Protein AF-A0A661QL56-F1 (afdb_monomer_lite)

Secondary structure (DSSP, 8-state):
-HHHHHHHHHHHHHHHHHHHHHHHHHHHHSSS-TT-S-TT-TT--HHHHHHHHHHTTTTS-HHHHHHHHHHHHHHT--B-TTT--BHHHHHHHHHHHHHHHHHHHHHHHHHH-

pLDDT: mean 88.17, std 10.44, range [54.53, 97.5]

Foldseek 3Di:
DVVVVVVVVVVVVVVVVVVLVVVLVCCPPPPDQVLCPDVPPPVDDVVSSVVSCVVQVVVDDSVVSVVVVVVVVVVQQDADPVPRHRPVVVVVVVCVVCVVVVVVVVVCVVVVD

Sequence (113 aa):
MLSFIGRSIVQKTVTLFFVSVVSFLIIHLAPGKPSQVNPLNPKFTPELVERFRKAFHLDEPLYDQYLYFYRDLFTGKIVSWKDNRPVLQKIWERFLNSLPLFIVGTLLTWTLS

Structure (mmCIF, N/CA/C/O backbone):
data_AF-A0A661QL56-F1
#
_entry.id   AF-A0A661QL56-F1
#
loop_
_atom_site.group_PDB
_atom_site.id
_atom_site.type_symbol
_atom_site.label_atom_id
_atom_site.label_alt_id
_atom_site.label_comp_id
_atom_site.label_asym_id
_atom_site.label_entity_id
_atom_site.label_seq_id
_atom_site.pdbx_PDB_ins_code
_atom_site.Cartn_x
_atom_site.Cartn_y
_atom_site.Cartn_z
_atom_site.occupancy
_atom_site.B_iso_or_equiv
_atom_site.auth_seq_id
_atom_site.auth_comp_id
_atom_site.auth_asym_id
_atom_site.auth_atom_id
_atom_site.pdbx_PDB_model_num
ATOM 1 N N . MET A 1 1 ? -19.461 -3.378 22.922 1.00 83.56 1 MET A N 1
ATOM 2 C CA . MET A 1 1 ? -18.077 -3.142 22.439 1.00 83.56 1 MET A CA 1
ATOM 3 C C . MET A 1 1 ? -17.743 -3.948 21.183 1.00 83.56 1 MET A C 1
ATOM 5 O O . MET A 1 1 ? -17.283 -3.344 20.227 1.00 83.56 1 MET A O 1
ATOM 9 N N . LEU A 1 2 ? -18.037 -5.256 21.121 1.00 89.88 2 LEU A N 1
ATOM 10 C CA . LEU A 1 2 ? -17.844 -6.080 19.907 1.00 89.88 2 LEU A CA 1
ATOM 11 C C . LEU A 1 2 ? -18.570 -5.538 18.660 1.00 89.88 2 LEU A C 1
ATOM 13 O O . LEU A 1 2 ? -17.966 -5.449 17.596 1.00 89.88 2 LEU A O 1
ATOM 17 N N . SER A 1 3 ? -19.821 -5.087 18.802 1.00 92.06 3 SER A N 1
ATOM 18 C CA . SER A 1 3 ? -20.580 -4.451 17.710 1.00 92.06 3 SER A CA 1
ATOM 19 C C . SER A 1 3 ? -19.921 -3.168 17.188 1.00 92.06 3 SER A C 1
ATOM 21 O O . SER A 1 3 ? -19.878 -2.928 15.983 1.00 92.06 3 SER A O 1
ATOM 23 N N . PHE A 1 4 ? -19.359 -2.361 18.090 1.00 94.06 4 PHE A N 1
ATOM 24 C CA . PHE A 1 4 ? -18.633 -1.141 17.744 1.00 94.06 4 PHE A CA 1
ATOM 25 C C . PHE A 1 4 ? -17.317 -1.446 17.017 1.00 94.06 4 PHE A C 1
ATOM 27 O O . PHE A 1 4 ? -17.044 -0.848 15.978 1.00 94.06 4 PHE A O 1
ATOM 34 N N . ILE A 1 5 ? -16.533 -2.407 17.518 1.00 95.50 5 ILE A N 1
ATOM 35 C CA . ILE A 1 5 ? -15.277 -2.836 16.884 1.00 95.50 5 ILE A CA 1
ATOM 36 C C . ILE A 1 5 ? -15.556 -3.384 15.482 1.00 95.50 5 ILE A C 1
ATOM 38 O O . ILE A 1 5 ? -14.911 -2.953 14.529 1.00 95.50 5 ILE A O 1
ATOM 42 N N . GLY A 1 6 ? -16.560 -4.255 15.334 1.00 96.88 6 GLY A N 1
ATOM 43 C CA . GLY A 1 6 ? -16.968 -4.792 14.034 1.00 96.88 6 GLY A CA 1
ATOM 44 C C . GLY A 1 6 ? -17.354 -3.688 13.048 1.00 96.88 6 GLY A C 1
ATOM 45 O O . GLY A 1 6 ? -16.821 -3.637 11.941 1.00 96.88 6 GLY A O 1
ATOM 46 N N . ARG A 1 7 ? -18.197 -2.735 13.472 1.00 95.69 7 ARG A N 1
ATOM 47 C CA . ARG A 1 7 ? -18.573 -1.577 12.645 1.00 95.69 7 ARG A CA 1
ATOM 48 C C . ARG A 1 7 ? -17.358 -0.744 12.231 1.00 95.69 7 ARG A C 1
ATOM 50 O O . ARG A 1 7 ? -17.262 -0.352 11.071 1.00 95.69 7 ARG A O 1
ATOM 57 N N . SER A 1 8 ? -16.431 -0.489 13.153 1.00 95.31 8 SER A N 1
ATOM 58 C CA . SER A 1 8 ? -15.228 0.302 12.875 1.00 95.31 8 SER A CA 1
ATOM 59 C C . SER A 1 8 ? -14.287 -0.401 11.895 1.00 95.31 8 SER A C 1
ATOM 61 O O . SER A 1 8 ? -13.771 0.243 10.983 1.00 95.31 8 SER A O 1
ATOM 63 N N . ILE A 1 9 ? -14.091 -1.715 12.038 1.00 96.88 9 ILE A N 1
ATOM 64 C CA . ILE A 1 9 ? -13.276 -2.509 11.109 1.00 96.88 9 ILE A CA 1
ATOM 65 C C . ILE A 1 9 ? -13.885 -2.459 9.709 1.00 96.88 9 ILE A C 1
ATOM 67 O O . ILE A 1 9 ? -13.175 -2.131 8.766 1.00 96.88 9 ILE A O 1
ATOM 71 N N . VAL A 1 10 ? -15.196 -2.690 9.575 1.00 97.25 10 VAL A N 1
ATOM 72 C CA . VAL A 1 10 ? -15.878 -2.626 8.271 1.00 97.25 10 VAL A CA 1
ATOM 73 C C . VAL A 1 10 ? -15.704 -1.249 7.633 1.00 97.25 10 VAL A C 1
ATOM 75 O O . VAL A 1 10 ? -15.300 -1.164 6.477 1.00 97.25 10 VAL A O 1
ATOM 78 N N . GLN A 1 11 ? -15.931 -0.169 8.385 1.00 96.62 11 GLN A N 1
ATOM 79 C CA . GLN A 1 11 ? -15.745 1.194 7.880 1.00 96.62 11 GLN A CA 1
ATOM 80 C C . GLN A 1 11 ? -14.310 1.439 7.400 1.00 96.62 11 GLN A C 1
ATOM 82 O O . GLN A 1 11 ? -14.114 1.931 6.293 1.00 96.62 11 GLN A O 1
ATOM 87 N N . LYS A 1 12 ? -13.302 1.059 8.193 1.00 96.56 12 LYS A N 1
ATOM 88 C CA . LYS A 1 12 ? -11.888 1.227 7.826 1.00 96.56 12 LYS A CA 1
ATOM 89 C C . LYS A 1 12 ? -11.511 0.393 6.604 1.00 96.56 12 LYS A C 1
ATOM 91 O O . LYS A 1 12 ? -10.823 0.904 5.726 1.00 96.56 12 LYS A O 1
ATOM 96 N N . THR A 1 13 ? -11.979 -0.850 6.520 1.00 95.94 13 THR A N 1
ATOM 97 C CA . THR A 1 13 ? -11.736 -1.727 5.369 1.00 95.94 13 THR A CA 1
ATOM 98 C C . THR A 1 13 ? -12.352 -1.153 4.098 1.00 95.94 13 THR A C 1
ATOM 100 O O . THR A 1 13 ? -11.672 -1.090 3.078 1.00 95.94 13 THR A O 1
ATOM 103 N N . VAL A 1 14 ? -13.596 -0.668 4.160 1.00 96.94 14 VAL A N 1
ATOM 104 C CA . VAL A 1 14 ? -14.258 -0.016 3.019 1.00 96.94 14 VAL A CA 1
ATOM 105 C C . VAL A 1 14 ? -13.485 1.231 2.590 1.00 96.94 14 VAL A C 1
ATOM 107 O O . VAL A 1 14 ? -13.185 1.386 1.409 1.00 96.94 14 VAL A O 1
ATOM 110 N N . THR A 1 15 ? -13.083 2.086 3.532 1.00 97.25 15 THR A N 1
ATOM 111 C CA . THR A 1 15 ? -12.270 3.269 3.223 1.00 97.25 15 THR A CA 1
ATOM 112 C C . THR A 1 15 ? -10.948 2.892 2.554 1.00 97.25 15 THR A C 1
ATOM 114 O O . THR A 1 15 ? -10.606 3.463 1.523 1.00 97.25 15 THR A O 1
ATOM 117 N N . LEU A 1 16 ? -10.214 1.914 3.096 1.00 95.50 16 LEU A N 1
ATOM 118 C CA . LEU A 1 16 ? -8.949 1.452 2.515 1.00 95.50 16 LEU A CA 1
ATOM 119 C C . LEU A 1 16 ? -9.139 0.875 1.111 1.00 95.50 16 LEU A C 1
ATOM 121 O O . LEU A 1 16 ? -8.314 1.135 0.236 1.00 95.50 16 LEU A O 1
ATOM 125 N N . PHE A 1 17 ? -10.230 0.143 0.881 1.00 95.75 17 PHE A N 1
ATOM 126 C CA . PHE A 1 17 ? -10.579 -0.358 -0.442 1.00 95.75 17 PHE A CA 1
ATOM 127 C C . PHE A 1 17 ? -10.733 0.795 -1.440 1.00 95.75 17 PHE A C 1
ATOM 129 O O . PHE A 1 17 ? -10.005 0.836 -2.428 1.00 95.75 17 PHE A O 1
AT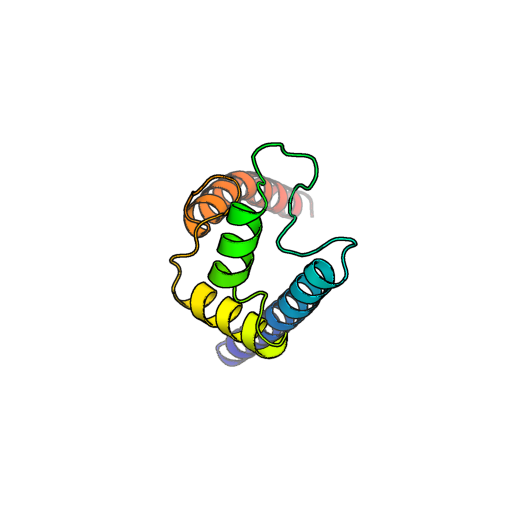OM 136 N N . PHE A 1 18 ? -11.572 1.793 -1.151 1.00 97.00 18 PHE A N 1
ATOM 137 C CA . PHE A 1 18 ? -11.749 2.942 -2.048 1.00 97.00 18 PHE A CA 1
ATOM 138 C C . PHE A 1 18 ? -10.463 3.746 -2.258 1.00 97.00 18 PHE A C 1
ATOM 140 O O . PHE A 1 18 ? -10.141 4.098 -3.391 1.00 97.00 18 PHE A O 1
ATOM 147 N N . VAL A 1 19 ? -9.692 3.996 -1.195 1.00 96.81 19 VAL A N 1
ATOM 148 C CA . VAL A 1 19 ? -8.392 4.679 -1.302 1.00 96.81 19 VAL A CA 1
ATOM 149 C C . VAL A 1 19 ? -7.444 3.910 -2.223 1.00 96.81 19 VAL A C 1
ATOM 151 O O . VAL A 1 19 ? -6.742 4.528 -3.024 1.00 96.81 19 VAL A O 1
ATOM 154 N N . SER A 1 20 ? -7.438 2.576 -2.156 1.00 94.81 20 SER A N 1
ATOM 155 C CA . SER A 1 20 ? -6.611 1.753 -3.040 1.00 94.81 20 SER A CA 1
ATOM 156 C C . SER A 1 20 ? -7.059 1.838 -4.502 1.00 94.81 20 SER A C 1
ATOM 158 O O . SER A 1 20 ? -6.203 1.974 -5.370 1.00 94.81 20 SER A O 1
ATOM 160 N N . VAL A 1 21 ? -8.375 1.822 -4.777 1.00 95.31 21 VAL A N 1
ATOM 161 C CA . VAL A 1 21 ? -8.928 1.953 -6.135 1.00 95.31 21 VAL A CA 1
ATOM 162 C C . VAL A 1 21 ? -8.509 3.296 -6.713 1.00 95.31 21 VAL A C 1
ATOM 164 O O . VAL A 1 21 ? -7.941 3.357 -7.798 1.00 95.31 21 VAL A O 1
ATOM 167 N N . VAL A 1 22 ? -8.732 4.377 -5.964 1.00 96.06 22 VAL A N 1
ATOM 168 C CA . VAL A 1 22 ? -8.371 5.731 -6.394 1.00 96.06 22 VAL A CA 1
ATOM 169 C C . VAL A 1 22 ? -6.866 5.839 -6.638 1.00 96.06 22 VAL A C 1
ATOM 171 O O . VAL A 1 22 ? -6.457 6.328 -7.686 1.00 96.06 22 VAL A O 1
ATOM 174 N N . SER A 1 23 ? -6.035 5.332 -5.725 1.00 93.25 23 SER A N 1
ATOM 175 C CA . SER A 1 23 ? -4.575 5.339 -5.892 1.00 93.25 23 SER A CA 1
ATOM 176 C C . SER A 1 23 ? -4.134 4.546 -7.126 1.00 93.25 23 SER A C 1
ATOM 178 O O . SER A 1 23 ? -3.273 5.003 -7.876 1.00 93.25 23 SER A O 1
ATOM 180 N N . PHE A 1 24 ? -4.744 3.383 -7.365 1.00 92.38 24 PHE A N 1
ATOM 181 C CA . PHE A 1 24 ? -4.473 2.547 -8.530 1.00 92.38 24 PHE A CA 1
ATOM 182 C C . PHE A 1 24 ? -4.841 3.273 -9.828 1.00 92.38 24 PHE A C 1
ATOM 184 O O . PHE A 1 24 ? -4.031 3.327 -10.752 1.00 92.38 24 PHE A O 1
ATOM 191 N N . LEU A 1 25 ? -6.019 3.897 -9.886 1.00 92.69 25 LEU A N 1
ATOM 192 C CA . LEU A 1 25 ? -6.454 4.675 -11.045 1.00 92.69 25 LEU A CA 1
ATOM 193 C C . LEU A 1 25 ? -5.560 5.891 -11.290 1.00 92.69 25 LEU A C 1
ATOM 195 O O . LEU A 1 25 ? -5.203 6.142 -12.435 1.00 92.69 25 LEU A O 1
ATOM 199 N N . ILE A 1 26 ? -5.139 6.610 -10.245 1.00 91.75 26 ILE A N 1
ATOM 200 C CA . ILE A 1 26 ? -4.222 7.754 -10.379 1.00 91.75 26 ILE A CA 1
ATOM 201 C C . ILE A 1 26 ? -2.920 7.332 -11.068 1.00 91.75 26 ILE A C 1
ATOM 203 O O . ILE A 1 26 ? -2.451 8.042 -11.953 1.00 91.75 26 ILE A O 1
ATOM 207 N N . ILE A 1 27 ? -2.356 6.172 -10.715 1.00 87.00 27 ILE A N 1
ATOM 208 C CA . ILE A 1 27 ? -1.134 5.658 -11.354 1.00 87.00 27 ILE A CA 1
ATOM 209 C C . ILE A 1 27 ? -1.357 5.375 -12.849 1.00 87.00 27 ILE A C 1
ATOM 211 O O . ILE A 1 27 ? -0.459 5.620 -13.650 1.00 87.00 27 ILE A O 1
ATOM 215 N N . HIS A 1 28 ? -2.541 4.892 -13.233 1.00 86.88 28 HIS A N 1
ATOM 216 C CA . HIS A 1 28 ? -2.874 4.569 -14.626 1.00 86.88 28 HIS A CA 1
ATOM 217 C C . HIS A 1 28 ? -3.295 5.782 -15.461 1.00 86.88 28 HIS A C 1
ATOM 219 O O . HIS A 1 28 ? -3.134 5.770 -16.678 1.00 86.88 28 HIS A O 1
ATOM 225 N N . LEU A 1 29 ? -3.842 6.814 -14.819 1.00 88.44 29 LEU A N 1
ATOM 226 C CA . LEU A 1 29 ? -4.244 8.070 -15.454 1.00 88.44 29 LEU A CA 1
ATOM 227 C C . LEU A 1 29 ? -3.095 9.080 -15.536 1.00 88.44 29 LEU A C 1
ATOM 229 O O . LEU A 1 29 ? -3.187 10.049 -16.290 1.00 88.44 29 LEU A O 1
ATOM 233 N N . ALA A 1 30 ? -2.031 8.884 -14.753 1.00 84.69 30 ALA A N 1
ATOM 234 C CA . ALA A 1 30 ? -0.847 9.724 -14.814 1.00 84.69 30 ALA A CA 1
ATOM 235 C C . ALA A 1 30 ? -0.241 9.704 -16.233 1.00 84.69 30 ALA A C 1
ATOM 237 O O . ALA A 1 30 ? -0.202 8.653 -16.874 1.00 84.69 30 ALA A O 1
ATOM 238 N N . PRO A 1 31 ? 0.255 10.846 -16.742 1.00 74.75 31 PRO A N 1
ATOM 239 C CA . PRO A 1 31 ? 0.865 10.903 -18.064 1.00 74.75 31 PRO A CA 1
ATOM 240 C C . PRO A 1 31 ? 2.126 10.023 -18.119 1.00 74.75 31 PRO A C 1
ATOM 242 O O . PRO A 1 31 ? 3.067 10.222 -17.353 1.00 74.75 31 PRO A O 1
ATOM 245 N N . GLY A 1 32 ? 2.140 9.058 -19.043 1.00 72.00 32 GLY A N 1
ATOM 246 C CA . GLY A 1 32 ? 3.178 8.027 -19.170 1.00 72.00 32 GLY A CA 1
ATOM 247 C C . GLY A 1 32 ? 2.603 6.616 -19.015 1.00 72.00 32 GLY A C 1
ATOM 248 O O . GLY A 1 32 ? 1.442 6.443 -18.660 1.00 72.00 32 GLY A O 1
ATOM 249 N N . LYS A 1 33 ? 3.391 5.575 -19.312 1.00 73.81 33 LYS A N 1
ATOM 250 C CA . LYS A 1 33 ? 2.984 4.192 -18.995 1.00 73.81 33 LYS A CA 1
ATOM 251 C C . LYS A 1 33 ? 3.417 3.849 -17.565 1.00 73.81 33 LYS A C 1
ATOM 253 O O . LYS A 1 33 ? 4.537 4.210 -17.205 1.00 73.81 33 LYS A O 1
ATOM 258 N N . PRO A 1 34 ? 2.642 3.073 -16.783 1.00 66.25 34 PRO A N 1
ATOM 259 C CA . PRO A 1 34 ? 3.069 2.609 -15.457 1.00 66.25 34 PRO A CA 1
ATOM 260 C C . PRO A 1 34 ? 4.420 1.873 -15.462 1.00 66.25 34 PRO A C 1
ATOM 262 O O . PRO A 1 34 ? 5.142 1.887 -14.473 1.00 66.25 34 PRO A O 1
ATOM 265 N N . SER A 1 35 ? 4.810 1.284 -16.598 1.00 68.88 35 SER A N 1
ATOM 266 C CA . SER A 1 35 ? 6.120 0.653 -16.800 1.00 68.88 35 SER A CA 1
ATOM 267 C C . SER A 1 35 ? 7.290 1.639 -16.957 1.00 68.88 35 SER A C 1
ATOM 269 O O . SER A 1 35 ? 8.446 1.224 -16.923 1.00 68.88 35 SER A O 1
ATOM 271 N N . GLN A 1 36 ? 7.022 2.937 -17.119 1.00 67.31 36 GLN A N 1
ATOM 272 C CA . GLN A 1 36 ? 7.997 3.998 -17.390 1.00 67.31 36 GLN A CA 1
ATOM 273 C C . GLN A 1 36 ? 8.209 4.904 -16.170 1.00 67.31 36 GLN A C 1
ATOM 275 O O . GLN A 1 36 ? 8.311 6.118 -16.307 1.00 67.31 36 GLN A O 1
ATOM 280 N N . VAL A 1 37 ? 8.304 4.325 -14.967 1.00 59.84 37 VAL A N 1
ATOM 281 C CA . VAL A 1 37 ? 8.404 5.054 -13.681 1.00 59.84 37 VAL A CA 1
ATOM 282 C C . VAL A 1 37 ? 9.562 6.076 -13.636 1.00 59.84 37 VAL A C 1
ATOM 284 O O . VAL A 1 37 ? 9.574 6.958 -12.780 1.00 59.84 37 VAL A O 1
ATOM 287 N N . ASN A 1 38 ? 10.528 6.015 -14.564 1.00 62.50 38 ASN A N 1
ATOM 288 C CA . ASN A 1 38 ? 11.468 7.109 -14.816 1.00 62.50 38 ASN A CA 1
ATOM 289 C C . ASN A 1 38 ? 11.984 7.096 -16.277 1.00 62.50 38 ASN A C 1
ATOM 291 O O . ASN A 1 38 ? 13.012 6.467 -16.540 1.00 62.50 38 ASN A O 1
ATOM 295 N N . PRO A 1 39 ? 11.320 7.785 -17.228 1.00 54.62 39 PRO A N 1
ATOM 296 C CA . PRO A 1 39 ? 11.682 7.759 -18.653 1.00 54.62 39 PRO A CA 1
ATOM 297 C C . PRO A 1 39 ? 13.073 8.341 -18.944 1.00 54.62 39 PRO A C 1
ATOM 299 O O . PRO A 1 39 ? 13.658 8.061 -19.983 1.00 54.62 39 PRO A O 1
ATOM 302 N N . LEU A 1 40 ? 13.595 9.160 -18.025 1.00 54.53 40 LEU A N 1
ATOM 303 C CA . LEU A 1 40 ? 14.886 9.841 -18.134 1.00 54.53 40 LEU A CA 1
ATOM 304 C C . LEU A 1 40 ? 16.032 9.050 -17.489 1.00 54.53 40 LEU A C 1
ATOM 306 O O . LEU A 1 40 ? 17.177 9.495 -17.515 1.00 54.53 40 LEU A O 1
ATOM 310 N N . ASN A 1 41 ? 15.751 7.892 -16.885 1.00 63.56 41 ASN A N 1
ATOM 311 C CA . ASN A 1 41 ? 16.784 7.053 -16.298 1.00 63.56 41 ASN A CA 1
ATOM 312 C C . ASN A 1 41 ? 17.387 6.134 -17.380 1.00 63.56 41 ASN A C 1
ATOM 314 O O . ASN A 1 41 ? 16.696 5.224 -17.841 1.00 63.56 41 ASN A O 1
ATOM 318 N N . PRO A 1 42 ? 18.678 6.291 -17.735 1.00 61.16 42 PRO A N 1
ATOM 319 C CA . PRO A 1 42 ? 19.337 5.515 -18.793 1.00 61.16 42 PRO A CA 1
ATOM 320 C C . PRO A 1 42 ? 19.402 4.002 -18.520 1.00 61.16 42 PRO A C 1
ATOM 322 O O . PRO A 1 42 ? 19.780 3.232 -19.396 1.00 61.16 42 PRO A O 1
ATOM 325 N N . LYS A 1 43 ? 19.014 3.549 -17.319 1.00 62.28 43 LYS A N 1
ATOM 326 C CA . LYS A 1 43 ? 18.862 2.126 -16.982 1.00 62.28 43 LYS A CA 1
ATOM 327 C C . LYS A 1 43 ? 17.589 1.485 -17.546 1.00 62.28 43 LYS A C 1
ATOM 329 O O . LYS A 1 43 ? 17.483 0.264 -17.517 1.00 62.28 43 LYS A O 1
ATOM 334 N N . PHE A 1 44 ? 16.621 2.264 -18.030 1.00 67.50 44 PHE A N 1
ATOM 335 C CA . PHE A 1 44 ? 15.395 1.736 -18.632 1.00 67.50 44 PHE A CA 1
ATOM 336 C C . PHE A 1 44 ? 15.597 1.444 -20.120 1.00 67.50 44 PHE A C 1
ATOM 338 O O . PHE A 1 44 ? 15.173 2.208 -20.985 1.00 67.50 44 PHE A O 1
ATOM 345 N N . THR A 1 45 ? 16.244 0.317 -20.423 1.00 77.88 45 THR A N 1
ATOM 346 C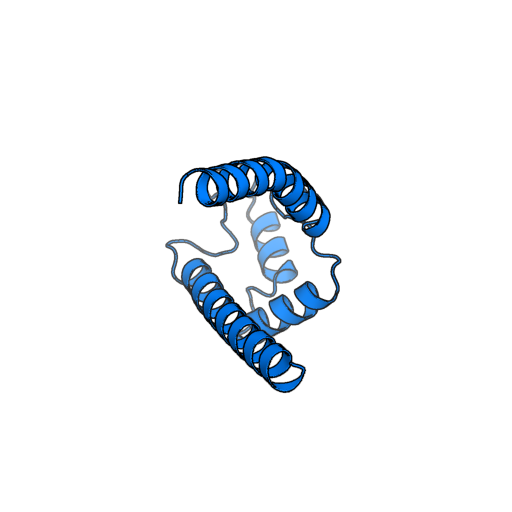 CA . THR A 1 45 ? 16.278 -0.194 -21.799 1.00 77.88 45 THR A CA 1
ATOM 347 C C . THR A 1 45 ? 14.894 -0.711 -22.211 1.00 77.88 45 THR A C 1
ATOM 349 O O . THR A 1 45 ? 14.096 -1.104 -21.348 1.00 77.88 45 THR A O 1
ATOM 352 N N . PRO A 1 46 ? 14.580 -0.757 -23.517 1.00 80.94 46 PRO A N 1
ATOM 353 C CA . PRO A 1 46 ? 13.332 -1.336 -24.005 1.00 80.94 46 PRO A CA 1
ATOM 354 C C . PRO A 1 46 ? 13.097 -2.774 -23.518 1.00 80.94 46 PRO A C 1
ATOM 356 O O . PRO A 1 46 ? 11.963 -3.121 -23.185 1.00 80.94 46 PRO A O 1
ATOM 359 N N . GLU A 1 47 ? 14.149 -3.599 -23.393 1.00 82.75 47 GLU A N 1
ATOM 360 C CA . GLU A 1 47 ? 13.988 -4.964 -22.872 1.00 82.75 47 GLU A CA 1
ATOM 361 C C . GLU A 1 47 ? 13.572 -4.970 -21.400 1.00 82.75 47 GLU A C 1
ATOM 363 O O . GLU A 1 47 ? 12.768 -5.807 -20.981 1.00 82.75 47 GLU A O 1
ATOM 368 N N . LEU A 1 48 ? 14.104 -4.040 -20.602 1.00 78.62 48 LEU A N 1
ATOM 369 C CA . LEU A 1 48 ? 13.767 -3.938 -19.190 1.00 78.62 48 LEU A CA 1
ATOM 370 C C . LEU A 1 48 ? 12.313 -3.480 -18.998 1.00 78.62 48 LEU A C 1
ATOM 372 O O . LEU A 1 48 ? 11.608 -4.025 -18.149 1.00 78.62 48 LEU A O 1
ATOM 376 N N . VAL A 1 49 ? 11.838 -2.542 -19.825 1.00 81.56 49 VAL A N 1
ATOM 377 C CA . VAL A 1 49 ? 10.433 -2.098 -19.832 1.00 81.56 49 VAL A CA 1
ATOM 378 C C . VAL A 1 49 ? 9.490 -3.259 -20.141 1.00 81.56 49 VAL A C 1
ATOM 380 O O . VAL A 1 49 ? 8.475 -3.411 -19.463 1.00 81.56 49 VAL A O 1
ATOM 383 N N . GLU A 1 50 ? 9.819 -4.104 -21.119 1.00 84.56 50 GLU A N 1
ATOM 384 C CA . GLU A 1 50 ? 8.968 -5.240 -21.488 1.00 84.56 50 GLU A CA 1
ATOM 385 C C . GLU A 1 50 ? 8.968 -6.336 -20.414 1.00 84.56 50 GLU A C 1
ATOM 387 O O . GLU A 1 50 ? 7.919 -6.901 -20.096 1.00 84.56 50 GLU A O 1
ATOM 392 N N . ARG A 1 51 ? 10.122 -6.589 -19.780 1.00 83.69 51 ARG A N 1
ATOM 393 C CA . ARG A 1 51 ? 10.191 -7.459 -18.597 1.00 83.69 51 ARG A CA 1
ATOM 394 C C . ARG A 1 51 ? 9.318 -6.931 -17.463 1.00 83.69 51 ARG A C 1
ATOM 396 O O . ARG A 1 51 ? 8.613 -7.721 -16.846 1.00 83.69 51 ARG A O 1
ATOM 403 N N . PHE A 1 52 ? 9.322 -5.621 -17.213 1.00 80.38 52 PHE A N 1
ATOM 404 C CA . PHE A 1 52 ? 8.452 -5.018 -16.201 1.00 80.38 52 PHE A CA 1
ATOM 405 C C . PHE A 1 52 ? 6.980 -5.110 -16.567 1.00 80.38 52 PHE A C 1
ATOM 407 O O . PHE A 1 52 ? 6.169 -5.431 -15.703 1.00 80.38 52 PHE A O 1
ATOM 414 N N . ARG A 1 53 ? 6.639 -4.868 -17.835 1.00 85.31 53 ARG A N 1
ATOM 415 C CA . ARG A 1 53 ? 5.262 -4.967 -18.316 1.00 85.31 53 ARG A CA 1
ATOM 416 C C . ARG A 1 53 ? 4.673 -6.334 -17.979 1.00 85.31 53 ARG A C 1
ATOM 418 O O . ARG A 1 53 ? 3.618 -6.387 -17.364 1.00 85.31 53 ARG A O 1
ATOM 425 N N . LYS A 1 54 ? 5.416 -7.404 -18.270 1.00 87.62 54 LYS A N 1
ATOM 426 C CA . LYS A 1 54 ? 5.010 -8.780 -17.958 1.00 87.62 54 LYS A CA 1
ATOM 427 C C . LYS A 1 54 ? 5.055 -9.102 -16.463 1.00 87.62 54 LYS A C 1
ATOM 429 O O . LYS A 1 54 ? 4.150 -9.743 -15.952 1.00 87.62 54 LYS A O 1
ATOM 434 N N . ALA A 1 55 ? 6.092 -8.661 -15.748 1.00 83.75 55 ALA A N 1
ATOM 435 C CA . ALA A 1 55 ? 6.252 -8.969 -14.323 1.00 83.75 55 ALA A CA 1
ATOM 436 C C . ALA A 1 55 ? 5.160 -8.343 -13.438 1.00 83.75 55 ALA A C 1
ATOM 438 O O . ALA A 1 55 ? 4.851 -8.888 -12.384 1.00 83.75 55 ALA A O 1
ATOM 439 N N . PHE A 1 56 ? 4.593 -7.210 -13.857 1.00 84.56 56 PHE A N 1
ATOM 440 C CA . PHE A 1 56 ? 3.517 -6.513 -13.149 1.00 84.56 56 PHE A CA 1
ATOM 441 C C . PHE A 1 56 ? 2.141 -6.697 -13.808 1.00 84.56 56 PHE A C 1
ATOM 443 O O . PHE A 1 56 ? 1.213 -5.974 -13.457 1.00 84.56 56 PHE A O 1
ATOM 450 N N . HIS A 1 57 ? 2.002 -7.639 -14.751 1.00 90.06 57 HIS A N 1
ATOM 451 C CA . HIS A 1 57 ? 0.751 -7.914 -15.473 1.00 90.06 57 HIS A CA 1
ATOM 452 C C . HIS A 1 57 ? 0.157 -6.688 -16.192 1.00 90.06 57 HIS A C 1
ATOM 454 O O . HIS A 1 57 ? -1.043 -6.613 -16.437 1.00 90.06 57 HIS A O 1
ATOM 460 N N . LEU A 1 58 ? 0.987 -5.704 -16.556 1.00 88.69 58 LEU A N 1
ATOM 461 C CA . LEU A 1 58 ? 0.551 -4.446 -17.181 1.00 88.69 58 LEU A CA 1
ATOM 462 C C . LEU A 1 58 ? 0.027 -4.639 -18.616 1.00 88.69 58 LEU A C 1
ATOM 464 O O . LEU A 1 58 ? -0.356 -3.675 -19.279 1.00 88.69 58 LEU A O 1
ATOM 468 N N . ASP A 1 59 ? 0.088 -5.866 -19.128 1.00 90.56 59 ASP A N 1
ATOM 469 C CA . ASP A 1 59 ? -0.468 -6.317 -20.395 1.00 90.56 59 ASP A CA 1
ATOM 470 C C . ASP A 1 59 ? -1.895 -6.868 -20.294 1.00 90.56 59 ASP A C 1
ATOM 472 O O . ASP A 1 59 ? -2.557 -7.009 -21.322 1.00 90.56 59 ASP A O 1
ATOM 476 N N . GLU A 1 60 ? -2.378 -7.122 -19.079 1.00 92.75 60 GLU A N 1
ATOM 477 C CA . GLU A 1 60 ? -3.720 -7.632 -18.804 1.00 92.75 60 GLU A CA 1
ATOM 478 C C . GLU A 1 60 ? -4.739 -6.489 -18.604 1.00 92.75 60 GLU A C 1
ATOM 480 O O . GLU A 1 60 ? -4.357 -5.329 -18.411 1.00 92.75 60 GLU A O 1
ATOM 485 N N . PRO A 1 61 ? -6.054 -6.761 -18.654 1.00 94.56 61 PRO A N 1
ATOM 486 C CA . PRO A 1 61 ? -7.079 -5.772 -18.329 1.00 94.56 61 PRO A CA 1
ATOM 487 C C . PRO A 1 61 ? -6.917 -5.171 -16.921 1.00 94.56 61 PRO A C 1
ATOM 489 O O . PRO A 1 61 ? -6.463 -5.830 -15.989 1.00 94.56 61 PRO A O 1
ATOM 492 N N . LEU A 1 62 ? -7.347 -3.915 -16.731 1.00 92.19 62 LEU A N 1
ATOM 493 C CA . LEU A 1 62 ? -7.157 -3.187 -15.462 1.00 92.19 62 LEU A CA 1
ATOM 494 C C . LEU A 1 62 ? -7.750 -3.900 -14.239 1.00 92.19 62 LEU A C 1
ATOM 496 O O . LEU A 1 62 ? -7.208 -3.788 -13.140 1.00 92.19 62 LEU A O 1
ATOM 500 N N . TYR A 1 63 ? -8.864 -4.612 -14.412 1.00 93.31 63 TYR A N 1
ATOM 501 C CA . TYR A 1 63 ? -9.489 -5.345 -13.315 1.00 93.31 63 TYR A CA 1
ATOM 502 C C . TYR A 1 63 ? -8.633 -6.547 -12.882 1.00 93.31 63 TYR A C 1
ATOM 504 O O . TYR A 1 63 ? -8.471 -6.754 -11.682 1.00 93.31 63 TYR A O 1
ATOM 512 N N . ASP A 1 64 ? -8.013 -7.269 -13.822 1.00 95.62 64 ASP A N 1
ATOM 513 C CA . ASP A 1 64 ? -7.105 -8.385 -13.527 1.00 95.62 64 ASP A CA 1
ATOM 514 C C . ASP A 1 64 ? -5.839 -7.883 -12.825 1.00 95.62 64 ASP A C 1
ATOM 516 O O . ASP A 1 64 ? -5.449 -8.406 -11.780 1.00 95.62 64 ASP A O 1
ATOM 520 N N . GLN A 1 65 ? -5.266 -6.777 -13.309 1.00 94.00 65 GLN A N 1
ATOM 521 C CA . GLN A 1 65 ? -4.134 -6.106 -12.659 1.00 94.00 65 GLN A CA 1
ATOM 522 C C . GLN A 1 65 ? -4.424 -5.746 -11.196 1.00 94.00 65 GLN A C 1
ATOM 524 O O . GLN A 1 65 ? -3.592 -5.963 -10.310 1.00 94.00 65 GLN A O 1
ATOM 529 N N . TYR A 1 66 ? -5.616 -5.213 -10.924 1.00 94.44 66 TYR A N 1
ATOM 530 C CA . TYR A 1 66 ? -6.031 -4.858 -9.571 1.00 94.44 66 TYR A CA 1
ATOM 531 C C . TYR A 1 66 ? -6.225 -6.096 -8.678 1.00 94.44 66 TYR A C 1
ATOM 533 O O . TYR A 1 66 ? -5.853 -6.076 -7.501 1.00 94.44 66 TYR A O 1
ATOM 541 N N . LEU A 1 67 ? -6.739 -7.201 -9.232 1.00 94.75 67 LEU A N 1
ATOM 542 C CA . LEU A 1 67 ? -6.848 -8.474 -8.517 1.00 94.75 67 LEU A CA 1
ATOM 543 C C . LEU A 1 67 ? -5.472 -9.049 -8.161 1.00 94.75 67 LEU A C 1
ATOM 545 O O . LEU A 1 67 ? -5.277 -9.471 -7.018 1.00 94.75 67 LEU A O 1
ATOM 549 N N . TYR A 1 68 ? -4.502 -9.023 -9.080 1.00 93.38 68 TYR A N 1
ATOM 550 C CA . TYR A 1 68 ? -3.134 -9.450 -8.773 1.00 93.38 68 TYR A CA 1
ATOM 551 C C . TYR A 1 68 ? -2.477 -8.574 -7.717 1.00 93.38 68 TYR A C 1
ATOM 553 O O . TYR A 1 68 ? -1.861 -9.106 -6.795 1.00 93.38 68 TYR A O 1
ATOM 561 N N . PHE A 1 69 ? -2.668 -7.253 -7.788 1.00 91.69 69 PHE A N 1
ATOM 562 C CA . PHE A 1 69 ? -2.187 -6.338 -6.755 1.00 91.69 69 PHE A CA 1
ATOM 563 C C . PHE A 1 69 ? -2.690 -6.749 -5.365 1.00 91.69 69 PHE A C 1
ATOM 565 O O . PHE A 1 69 ? -1.900 -6.844 -4.426 1.00 91.69 69 PHE A O 1
ATOM 572 N N . TYR A 1 70 ? -3.984 -7.053 -5.230 1.00 93.12 70 TYR A N 1
ATOM 573 C CA . TYR A 1 70 ? -4.554 -7.509 -3.963 1.00 93.12 70 TYR A CA 1
ATOM 574 C C . TYR A 1 70 ? -4.072 -8.895 -3.542 1.00 93.12 70 TYR A C 1
ATOM 576 O O . TYR A 1 70 ? -3.737 -9.091 -2.373 1.00 93.12 70 TYR A O 1
ATOM 584 N N . ARG A 1 71 ? -4.006 -9.852 -4.476 1.00 93.12 71 ARG A N 1
ATOM 585 C CA . ARG A 1 71 ? -3.453 -11.190 -4.225 1.00 93.12 71 ARG A CA 1
ATOM 586 C C . ARG A 1 71 ? -2.058 -11.073 -3.619 1.00 93.12 71 ARG A C 1
ATOM 588 O O . ARG A 1 71 ? -1.802 -11.635 -2.557 1.00 93.12 71 ARG A O 1
ATOM 595 N N . ASP A 1 72 ? -1.189 -10.304 -4.265 1.00 90.31 72 ASP A N 1
ATOM 596 C CA . ASP A 1 72 ? 0.205 -10.140 -3.870 1.00 90.31 72 ASP A CA 1
ATOM 597 C C . ASP A 1 72 ? 0.320 -9.346 -2.560 1.00 90.31 72 ASP A C 1
ATOM 599 O O . ASP A 1 72 ? 1.129 -9.699 -1.698 1.00 90.31 72 ASP A O 1
ATOM 603 N N . LEU A 1 73 ? -0.548 -8.350 -2.346 1.00 90.69 73 LEU A N 1
ATOM 604 C CA . LEU A 1 73 ? -0.662 -7.617 -1.084 1.00 90.69 73 LEU A CA 1
ATOM 605 C C . LEU A 1 73 ? -0.932 -8.550 0.100 1.00 90.69 73 LEU A C 1
ATOM 607 O O . LEU A 1 73 ? -0.248 -8.460 1.122 1.00 90.69 73 LEU A O 1
ATOM 611 N N . PHE A 1 74 ? -1.869 -9.485 -0.052 1.00 91.94 74 PHE A N 1
ATOM 612 C CA . PHE A 1 74 ? -2.204 -10.442 1.002 1.00 91.94 74 PHE A CA 1
ATOM 613 C C . PHE A 1 74 ? -1.133 -11.515 1.234 1.00 91.94 74 PHE A C 1
ATOM 615 O O . PHE A 1 74 ? -1.121 -12.123 2.302 1.00 91.94 74 PHE A O 1
ATOM 622 N N . THR A 1 75 ? -0.185 -11.719 0.309 1.00 90.81 75 THR A N 1
ATOM 623 C CA . THR A 1 75 ? 0.962 -12.611 0.572 1.00 90.81 75 THR A CA 1
ATOM 624 C C . THR A 1 75 ? 1.935 -12.043 1.605 1.00 90.81 75 THR A C 1
ATOM 626 O O . THR A 1 75 ? 2.717 -12.795 2.188 1.00 90.81 75 THR A O 1
ATOM 629 N N . GLY A 1 76 ? 1.947 -10.718 1.798 1.00 86.25 76 GLY A N 1
ATOM 630 C CA . GLY A 1 76 ? 2.889 -10.024 2.679 1.00 86.25 76 GLY A CA 1
ATOM 631 C C . GLY A 1 76 ? 4.348 -10.029 2.199 1.00 86.25 76 GLY A C 1
ATOM 632 O O . GLY A 1 76 ? 5.217 -9.510 2.899 1.00 86.25 76 GLY A O 1
ATOM 633 N N . LYS A 1 77 ? 4.643 -10.577 1.012 1.00 86.94 77 LYS A N 1
ATOM 634 C CA . LYS A 1 77 ? 6.009 -10.732 0.470 1.00 86.94 77 LYS A CA 1
ATOM 635 C C . LYS A 1 77 ? 6.370 -9.679 -0.584 1.00 86.94 77 LYS A C 1
ATOM 637 O O . LYS A 1 77 ? 7.271 -9.890 -1.391 1.00 86.94 77 LYS A O 1
ATOM 642 N N . ILE A 1 78 ? 5.678 -8.539 -0.579 1.00 89.88 78 ILE A N 1
ATOM 643 C CA . ILE A 1 78 ? 5.883 -7.471 -1.563 1.00 89.88 78 ILE A CA 1
ATOM 644 C C . ILE A 1 78 ? 7.262 -6.837 -1.368 1.00 89.88 78 ILE A C 1
ATOM 646 O O . ILE A 1 78 ? 7.650 -6.469 -0.253 1.00 89.88 78 ILE A O 1
ATOM 650 N N . VAL A 1 79 ? 7.970 -6.642 -2.474 1.00 88.25 79 VAL A N 1
ATOM 651 C CA . VAL A 1 79 ? 9.265 -5.964 -2.520 1.00 88.25 79 VAL A CA 1
ATOM 652 C C . VAL A 1 79 ? 9.104 -4.628 -3.236 1.00 88.25 79 VAL A C 1
ATOM 654 O O . VAL A 1 79 ? 8.416 -4.514 -4.247 1.00 88.25 79 VAL A O 1
ATOM 657 N N . SER A 1 80 ? 9.717 -3.581 -2.691 1.00 84.69 80 SER A N 1
ATOM 658 C CA . SER A 1 80 ? 9.689 -2.258 -3.294 1.00 84.69 80 SER A CA 1
ATOM 659 C C . SER A 1 80 ? 10.568 -2.239 -4.537 1.00 84.69 80 SER A C 1
ATOM 661 O O . SER A 1 80 ? 11.765 -2.484 -4.463 1.00 84.69 80 SER A O 1
ATOM 663 N N . TRP A 1 81 ? 9.983 -1.871 -5.672 1.00 75.88 81 TRP A N 1
ATOM 664 C CA . TRP A 1 81 ? 10.701 -1.791 -6.943 1.00 75.88 81 TRP A CA 1
ATOM 665 C C . TRP A 1 81 ? 11.882 -0.800 -6.930 1.00 75.88 81 TRP A C 1
ATOM 667 O O . TRP A 1 81 ? 12.900 -1.030 -7.575 1.00 75.88 81 TRP A O 1
ATOM 677 N N . LYS A 1 82 ? 11.770 0.302 -6.176 1.00 77.12 82 LYS A N 1
ATOM 678 C CA . LYS A 1 82 ? 12.775 1.377 -6.180 1.00 77.12 82 LYS A CA 1
ATOM 679 C C . LYS A 1 82 ? 14.114 0.952 -5.567 1.00 77.12 82 LYS A C 1
ATOM 681 O O . LYS A 1 82 ? 15.158 1.412 -6.015 1.00 77.12 82 LYS A O 1
ATOM 686 N N . ASP A 1 83 ? 14.077 0.149 -4.510 1.00 84.00 83 ASP A N 1
ATOM 687 C CA . ASP A 1 83 ? 15.244 -0.181 -3.684 1.00 84.00 83 ASP A CA 1
ATOM 688 C C . ASP A 1 83 ? 15.357 -1.673 -3.330 1.00 84.00 83 ASP A C 1
ATOM 690 O O . ASP A 1 83 ? 16.229 -2.043 -2.553 1.00 84.00 83 ASP A O 1
ATOM 694 N N . ASN A 1 84 ? 14.512 -2.536 -3.903 1.00 85.25 84 ASN A N 1
ATOM 695 C CA . ASN A 1 84 ? 14.494 -3.988 -3.688 1.00 85.25 84 ASN A CA 1
ATOM 696 C C . ASN A 1 84 ? 14.404 -4.420 -2.214 1.00 85.25 84 ASN A C 1
ATOM 698 O O . ASN A 1 84 ? 14.890 -5.483 -1.831 1.00 85.25 84 ASN A O 1
ATOM 702 N N . ARG A 1 85 ? 13.748 -3.617 -1.369 1.00 91.25 85 ARG A N 1
ATOM 703 C CA . ARG A 1 85 ? 13.538 -3.938 0.052 1.00 91.25 85 ARG A CA 1
ATOM 704 C C . ARG A 1 85 ? 12.109 -4.416 0.331 1.00 91.25 85 ARG A C 1
ATOM 706 O O . ARG A 1 85 ? 11.182 -3.904 -0.304 1.00 91.25 85 ARG A O 1
ATOM 713 N N . PRO A 1 86 ? 11.892 -5.325 1.305 1.00 94.19 86 PRO A N 1
ATOM 714 C CA . PRO A 1 86 ? 10.551 -5.721 1.727 1.00 94.19 86 PRO A CA 1
ATOM 715 C C . PRO A 1 86 ? 9.705 -4.507 2.123 1.00 94.19 86 PRO A C 1
ATOM 717 O O . PRO A 1 86 ? 10.118 -3.681 2.942 1.00 94.19 86 PRO A O 1
ATOM 720 N N . VAL A 1 87 ? 8.505 -4.394 1.554 1.00 93.06 87 VAL A N 1
ATOM 721 C CA . VAL A 1 87 ? 7.615 -3.248 1.793 1.00 93.06 87 VAL A CA 1
ATOM 722 C C . VAL A 1 87 ? 7.205 -3.174 3.261 1.00 93.06 87 VAL A C 1
ATOM 724 O O . VAL A 1 87 ? 7.225 -2.090 3.841 1.00 93.06 87 VAL A O 1
ATOM 727 N N . LEU A 1 88 ? 6.909 -4.318 3.884 1.00 92.50 88 LEU A N 1
ATOM 728 C CA . LEU A 1 88 ? 6.511 -4.374 5.291 1.00 92.50 88 LEU A CA 1
ATOM 729 C C . LEU A 1 88 ? 7.601 -3.821 6.217 1.00 92.50 88 LEU A C 1
ATOM 731 O O . LEU A 1 88 ? 7.301 -3.053 7.126 1.00 92.50 88 LEU A O 1
ATOM 735 N N . GLN A 1 89 ? 8.870 -4.133 5.937 1.00 94.00 89 GLN A N 1
ATOM 736 C CA . GLN A 1 89 ? 9.997 -3.596 6.697 1.00 94.00 89 GLN A CA 1
ATOM 737 C C . GLN A 1 89 ? 10.082 -2.070 6.565 1.00 94.00 89 GLN A C 1
ATOM 739 O O . GLN A 1 89 ? 10.232 -1.372 7.563 1.00 94.00 89 GLN A O 1
ATOM 744 N N . LYS A 1 90 ? 9.915 -1.529 5.351 1.00 93.19 90 LYS A N 1
ATOM 745 C CA . LYS A 1 90 ? 9.915 -0.072 5.127 1.00 93.19 90 LYS A CA 1
ATOM 746 C C . LYS A 1 90 ? 8.760 0.622 5.848 1.00 93.19 90 LYS A C 1
ATOM 748 O O . LYS A 1 90 ? 8.941 1.719 6.371 1.00 93.19 90 LYS A O 1
ATOM 753 N N . ILE A 1 91 ? 7.573 0.011 5.849 1.00 93.50 91 ILE A N 1
ATOM 754 C CA . ILE A 1 91 ? 6.411 0.525 6.587 1.00 93.50 91 ILE A CA 1
ATOM 755 C C . ILE A 1 91 ? 6.717 0.531 8.083 1.00 93.50 91 ILE A C 1
ATOM 757 O O . ILE A 1 91 ? 6.476 1.541 8.735 1.00 93.50 91 ILE A O 1
ATOM 761 N N . TRP A 1 92 ? 7.295 -0.550 8.607 1.00 95.19 92 TRP A N 1
ATOM 762 C CA . TRP A 1 92 ? 7.646 -0.669 10.019 1.00 95.19 92 TRP A CA 1
ATOM 763 C C . TRP A 1 92 ? 8.674 0.377 10.463 1.00 95.19 92 TRP A C 1
ATOM 765 O O . TRP A 1 92 ? 8.467 1.060 11.461 1.00 95.19 92 TRP A O 1
ATOM 775 N N . GLU A 1 93 ? 9.734 0.579 9.679 1.00 95.19 93 GLU A N 1
ATOM 776 C CA . GLU A 1 93 ? 10.744 1.617 9.931 1.00 95.19 93 GLU A CA 1
ATOM 777 C C . GLU A 1 93 ? 10.118 3.017 9.975 1.00 95.19 93 GLU A C 1
ATOM 779 O O . GLU A 1 93 ? 10.387 3.805 10.880 1.00 95.19 93 GLU A O 1
ATOM 784 N N . ARG A 1 94 ? 9.228 3.328 9.026 1.00 94.19 94 ARG A N 1
ATOM 785 C CA . ARG A 1 94 ? 8.520 4.616 8.996 1.00 94.19 94 ARG A CA 1
ATOM 786 C C . ARG A 1 94 ? 7.548 4.766 10.159 1.00 94.19 94 ARG A C 1
ATOM 788 O O . ARG A 1 94 ? 7.474 5.843 10.739 1.00 94.19 94 ARG A O 1
ATOM 795 N N . PHE A 1 95 ? 6.835 3.700 10.507 1.00 96.12 95 PHE A N 1
ATOM 796 C CA . PHE A 1 95 ? 5.928 3.680 11.647 1.00 96.12 95 PHE A CA 1
ATOM 797 C C . PHE A 1 95 ? 6.676 3.988 12.947 1.00 96.12 95 PHE A C 1
ATOM 799 O O . PHE A 1 95 ? 6.257 4.880 13.678 1.00 96.12 95 PHE A O 1
ATOM 806 N N . LEU A 1 96 ? 7.819 3.336 13.189 1.00 96.12 96 LEU A N 1
ATOM 807 C CA . LEU A 1 96 ? 8.661 3.602 14.360 1.00 96.12 96 LEU A CA 1
ATOM 808 C C . LEU A 1 96 ? 9.198 5.037 14.390 1.00 96.12 96 LEU A C 1
ATOM 810 O O . LEU A 1 96 ? 9.320 5.604 15.469 1.00 96.12 96 LEU A O 1
ATOM 814 N N . ASN A 1 97 ? 9.458 5.650 13.234 1.00 95.19 97 ASN A N 1
ATOM 815 C CA . ASN A 1 97 ? 9.872 7.054 13.170 1.00 95.19 97 ASN A CA 1
ATOM 816 C C . ASN A 1 97 ? 8.716 8.02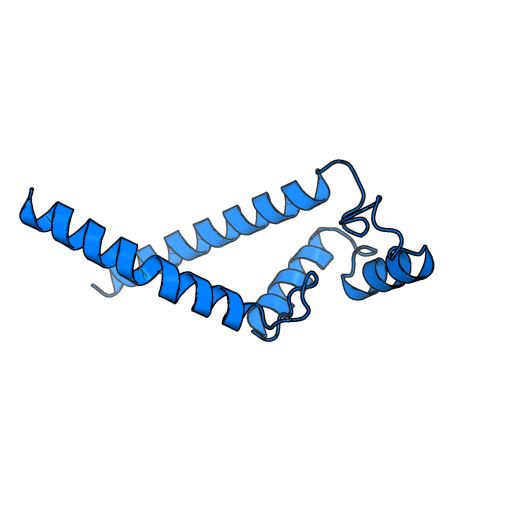8 13.456 1.00 95.19 97 ASN A C 1
ATOM 818 O O . ASN A 1 97 ? 8.928 9.083 14.050 1.00 95.19 97 ASN A O 1
ATOM 822 N N . SER A 1 98 ? 7.489 7.699 13.043 1.00 96.25 98 SER A N 1
ATOM 823 C CA . SER A 1 98 ? 6.302 8.532 13.294 1.00 96.25 98 SER A CA 1
ATOM 824 C C . SER A 1 98 ? 5.704 8.335 14.689 1.00 96.25 98 SER A C 1
ATOM 826 O O . SER A 1 98 ? 5.034 9.231 15.199 1.00 96.25 98 SER A O 1
ATOM 828 N N . LEU A 1 99 ? 5.944 7.184 15.318 1.00 96.75 99 LEU A N 1
ATOM 829 C CA . LEU A 1 99 ? 5.36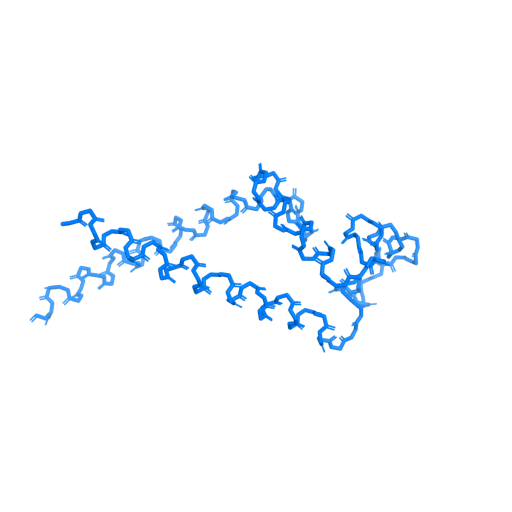2 6.822 16.606 1.00 96.75 99 LEU A CA 1
ATOM 830 C C . LEU A 1 99 ? 5.736 7.803 17.741 1.00 96.75 99 LEU A C 1
ATOM 832 O O . LEU A 1 99 ? 4.820 8.235 18.440 1.00 96.75 99 LEU A O 1
ATOM 836 N N . PRO A 1 100 ? 7.001 8.246 17.907 1.00 96.44 100 PRO A N 1
ATOM 837 C CA . PRO A 1 100 ? 7.352 9.258 18.902 1.00 96.44 100 PRO A CA 1
ATOM 838 C C . PRO A 1 100 ? 6.607 10.578 18.701 1.00 96.44 100 PRO A C 1
ATOM 840 O O . PRO A 1 100 ? 6.108 11.146 19.667 1.00 96.44 100 PRO A O 1
ATOM 843 N N . LEU A 1 101 ? 6.477 11.043 17.451 1.00 96.00 101 LEU A N 1
ATOM 844 C CA . LEU A 1 101 ? 5.754 12.280 17.135 1.00 96.00 101 LEU A CA 1
ATOM 845 C C . LEU A 1 101 ? 4.277 12.172 17.520 1.00 96.00 101 LEU A C 1
ATOM 847 O O . LEU A 1 101 ? 3.727 13.090 18.125 1.00 96.00 101 LEU A O 1
ATOM 851 N N . PHE A 1 102 ? 3.649 11.035 17.212 1.00 96.50 102 PHE A N 1
ATOM 852 C CA . PHE A 1 102 ? 2.271 10.761 17.606 1.00 96.50 102 PHE A CA 1
ATOM 853 C C . PHE A 1 102 ? 2.104 10.755 19.131 1.00 96.50 102 PHE A C 1
ATOM 855 O O . PHE A 1 102 ? 1.173 11.374 19.646 1.00 96.50 102 PHE A O 1
ATOM 862 N N . ILE A 1 103 ? 3.013 10.092 19.855 1.00 97.50 103 ILE A N 1
ATOM 863 C CA . ILE A 1 103 ? 2.974 10.009 21.321 1.00 97.50 103 ILE A CA 1
ATOM 864 C C . ILE A 1 103 ? 3.123 11.400 21.939 1.00 97.50 103 ILE A C 1
ATOM 866 O O . ILE A 1 103 ? 2.275 11.803 22.729 1.00 97.50 103 ILE A O 1
ATOM 870 N N . VAL A 1 104 ? 4.157 12.154 21.556 1.00 96.62 104 VAL A N 1
ATOM 871 C CA . VAL A 1 104 ? 4.408 13.498 22.096 1.00 96.62 104 VAL A CA 1
ATOM 872 C C . VAL A 1 104 ? 3.246 14.437 21.782 1.00 96.62 104 VAL A C 1
ATOM 874 O O . VAL A 1 104 ? 2.767 15.125 22.678 1.00 96.62 104 VAL A O 1
ATOM 877 N N . GLY A 1 105 ? 2.745 14.430 20.543 1.00 96.62 105 GLY A N 1
ATOM 878 C CA . GLY A 1 105 ? 1.593 15.241 20.153 1.00 96.62 105 GLY A CA 1
ATOM 879 C C . GLY A 1 105 ? 0.344 14.912 20.973 1.00 96.62 105 GLY A C 1
ATOM 880 O O . GLY A 1 105 ? -0.296 15.817 21.499 1.00 96.62 105 GLY A O 1
ATOM 881 N N . THR A 1 106 ? 0.046 13.622 21.152 1.00 96.44 106 THR A N 1
ATOM 882 C CA . THR A 1 106 ? -1.104 13.169 21.952 1.00 96.44 106 THR A CA 1
ATOM 883 C C . THR A 1 106 ? -0.972 13.592 23.413 1.00 96.44 106 THR A C 1
ATOM 885 O O . THR A 1 106 ? -1.933 14.100 23.986 1.00 96.44 106 THR A O 1
ATOM 888 N N . LEU A 1 107 ? 0.218 13.427 24.003 1.00 97.12 107 LEU A N 1
ATOM 889 C CA . LEU A 1 107 ? 0.484 13.843 25.379 1.00 97.12 107 LEU A CA 1
ATOM 890 C C . LEU A 1 107 ? 0.272 15.345 25.549 1.00 97.12 107 LEU A C 1
ATOM 892 O O . LEU A 1 107 ? -0.472 15.744 26.437 1.00 97.12 107 LEU A O 1
ATOM 896 N N . LEU A 1 108 ? 0.851 16.164 24.665 1.00 97.06 108 LEU A N 1
ATOM 897 C CA . LEU A 1 108 ? 0.673 17.615 24.700 1.00 97.06 108 LEU A CA 1
ATOM 898 C C . LEU A 1 108 ? -0.804 18.005 24.601 1.00 97.06 108 LEU A C 1
ATOM 900 O O . LEU A 1 108 ? -1.270 18.807 25.408 1.00 97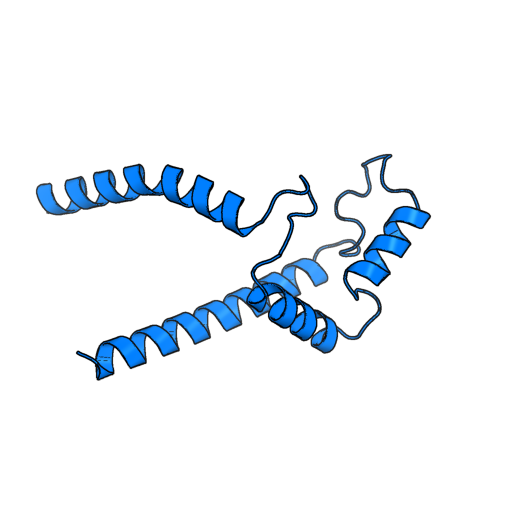.06 108 LEU A O 1
ATOM 904 N N . THR A 1 109 ? -1.549 17.418 23.656 1.00 97.06 109 THR A N 1
ATOM 905 C CA . THR A 1 109 ? -2.989 17.678 23.503 1.00 97.06 109 THR A CA 1
ATOM 906 C C . THR A 1 109 ? -3.754 17.348 24.779 1.00 97.06 109 THR A C 1
ATOM 908 O O . THR A 1 109 ? -4.574 18.152 25.202 1.00 97.06 109 THR A O 1
ATOM 911 N N . TRP A 1 110 ? -3.477 16.209 25.412 1.00 95.56 110 TRP A N 1
ATOM 912 C CA . TRP A 1 110 ? -4.152 15.803 26.648 1.00 95.56 110 TRP A CA 1
ATOM 913 C C . TRP A 1 110 ? -3.748 16.622 27.872 1.00 95.56 110 TRP A C 1
ATOM 915 O O . TRP A 1 110 ? -4.543 16.742 28.792 1.00 95.56 110 TRP A O 1
ATOM 925 N N . THR A 1 111 ? -2.525 17.154 27.918 1.00 95.56 111 THR A N 1
ATOM 926 C CA . THR A 1 111 ? -2.077 17.984 29.048 1.00 95.56 111 THR A CA 1
ATOM 927 C C . THR A 1 111 ? -2.530 19.437 28.958 1.00 95.56 111 THR A C 1
ATOM 929 O O . THR A 1 111 ? -2.609 20.103 29.984 1.00 95.56 111 THR A O 1
ATOM 932 N N . LEU A 1 112 ? -2.757 19.948 27.743 1.00 91.44 112 LEU A N 1
ATOM 933 C CA . LEU A 1 112 ? -3.111 21.350 27.494 1.00 91.44 112 LEU A CA 1
ATOM 934 C C . LEU A 1 112 ? -4.614 21.574 27.266 1.00 91.44 112 LEU A C 1
ATOM 936 O O . LEU A 1 112 ? -5.043 22.727 27.303 1.00 91.44 112 LEU A O 1
ATOM 940 N N . SER A 1 113 ? -5.380 20.511 26.989 1.00 73.19 113 SER A N 1
ATOM 941 C CA . SER A 1 113 ? -6.852 20.547 26.890 1.00 73.19 113 SER A CA 1
ATOM 942 C C . SER A 1 113 ? -7.485 20.204 28.230 1.00 73.19 113 SER A C 1
ATOM 944 O O . SER A 1 113 ? -8.527 20.815 28.5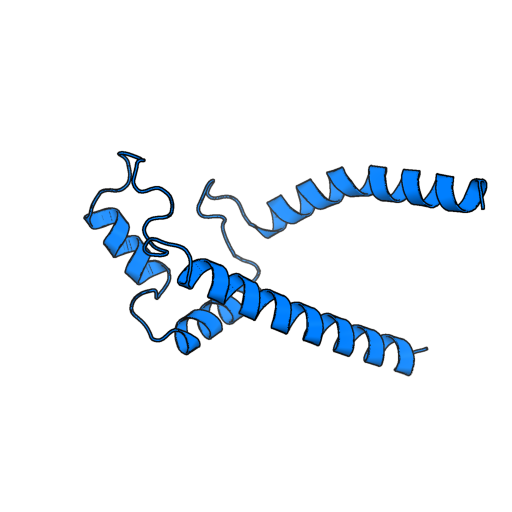46 1.00 73.19 113 SER A O 1
#

Radius of gyration: 19.11 Å; chains: 1; bounding box: 40×34×53 Å